Protein AF-A0A2J8RCY0-F1 (afdb_monomer_lite)

Secondary structure (DSSP, 8-state):
--HHHHHHHHHHHHHTTS-HHHHHHHHHHHHHHHHHH--TTS---GGGS-------S-S------SS---S----STTS-S--SSPPPPP--S--S----SS------SSHHHHHHHHHHHHHHHHT-

Sequence (128 aa):
MKRKILLDVARTSLQTKVHAELADVLTEAVVDSVLAVRRPGYSIDLFMVEIMEMKHKLGTDTKLIQGLVLDHGARHPDMKKRVEDAFILICNVSLEYEKTEVNSGFFYKTAEEKDKLVKAETKFIENR

pLDDT: mean 89.88, std 5.58, range [64.38, 96.56]

Organism: Pongo abelii (NCBI:txid9601)

Radius of gyration: 24.78 Å; chains: 1; bounding box: 49×34×65 Å

Foldseek 3Di:
DDLVVQLVVQLVVQVVPDPNLLSNVVSVQVSVQQVLQDDPPDDRDCVSPDDDDDDDPDPSPDDHDSDDDDPDDDDDPPPDPDDDPDDDDDDPDDLDQDDDPPDDDDDDDDPVSVVVVVVVSNVVSVVD

InterPro domains:
  IPR002423 Chaperonin Cpn60/GroEL/TCP-1 family [PF00118] (3-127)
  IPR017998 T-complex protein 1 [PTHR11353] (4-128)
  IPR027409 GroEL-like apical domain superfamily [SSF52029] (61-127)
  IPR027410 TCP-1-like chaperonin intermediate domain superfamily [G3DSA:3.30.260.10] (1-96)
  IPR027410 TCP-1-like chaperonin intermediate domain superfamily [SSF54849] (2-91)

Structure (mmCIF, N/CA/C/O backbone):
data_AF-A0A2J8RCY0-F1
#
_entry.id   AF-A0A2J8RCY0-F1
#
loop_
_atom_site.group_PDB
_atom_site.id
_atom_site.type_symbol
_atom_site.label_atom_id
_atom_site.label_alt_id
_atom_site.label_comp_id
_atom_site.label_asym_id
_atom_site.label_entity_id
_atom_site.label_seq_id
_atom_site.pdbx_PDB_ins_code
_atom_site.Cartn_x
_atom_site.Cartn_y
_atom_site.Cartn_z
_atom_site.occupancy
_atom_site.B_iso_or_equiv
_atom_site.auth_seq_id
_atom_site.auth_comp_id
_atom_site.auth_asym_id
_atom_site.auth_atom_id
_atom_site.pdbx_PDB_model_num
ATOM 1 N N . MET A 1 1 ? -6.751 -13.451 23.033 1.00 64.38 1 MET A N 1
ATOM 2 C CA . MET A 1 1 ? -7.038 -12.060 23.461 1.00 64.38 1 MET A CA 1
ATOM 3 C C . MET A 1 1 ? -8.405 -11.692 22.902 1.00 64.38 1 MET A C 1
ATOM 5 O O . MET A 1 1 ? -8.636 -11.988 21.738 1.00 64.38 1 MET A O 1
ATOM 9 N N . LYS A 1 2 ? -9.340 -11.163 23.701 1.00 85.56 2 LYS A N 1
ATOM 10 C CA . LYS A 1 2 ? -10.696 -10.858 23.206 1.00 85.56 2 LYS A CA 1
ATOM 11 C C . LYS A 1 2 ? -10.661 -9.535 22.428 1.00 85.56 2 LYS A C 1
ATOM 13 O O . LYS A 1 2 ? -10.250 -8.536 23.010 1.00 85.56 2 LYS A O 1
ATOM 18 N N . ARG A 1 3 ? -11.115 -9.518 21.163 1.00 89.44 3 ARG A N 1
ATOM 19 C CA . ARG A 1 3 ? -11.147 -8.316 20.291 1.00 89.44 3 ARG A CA 1
ATOM 20 C C . ARG A 1 3 ? -11.778 -7.107 20.987 1.00 89.44 3 ARG A C 1
ATOM 22 O O . ARG A 1 3 ? -11.247 -6.013 20.899 1.00 89.44 3 ARG A O 1
ATOM 29 N N . LYS A 1 4 ? -12.837 -7.335 21.770 1.00 92.81 4 LYS A N 1
ATOM 30 C CA . LYS A 1 4 ? -13.519 -6.299 22.559 1.00 92.81 4 LYS A CA 1
ATOM 31 C C . LYS A 1 4 ? -12.575 -5.492 23.462 1.00 92.81 4 LYS A C 1
ATOM 33 O O . LYS A 1 4 ? -12.627 -4.276 23.443 1.00 92.81 4 LYS A O 1
ATOM 38 N N . ILE A 1 5 ? -11.665 -6.159 24.175 1.00 95.56 5 ILE A N 1
ATOM 39 C CA . ILE A 1 5 ? -10.707 -5.480 25.065 1.00 95.56 5 ILE A CA 1
ATOM 40 C C . ILE A 1 5 ? -9.754 -4.595 24.253 1.00 95.56 5 ILE A C 1
ATOM 42 O O . ILE A 1 5 ? -9.407 -3.505 24.687 1.00 95.56 5 ILE A O 1
ATOM 46 N N . LEU A 1 6 ? -9.339 -5.049 23.068 1.00 93.88 6 LEU A N 1
ATOM 47 C CA . LEU A 1 6 ? -8.459 -4.272 22.194 1.00 93.88 6 LEU A CA 1
ATOM 48 C C . LEU A 1 6 ? -9.163 -3.029 21.642 1.00 93.88 6 LEU A C 1
ATOM 50 O O . LEU A 1 6 ? -8.541 -1.975 21.574 1.00 93.88 6 LEU A O 1
ATOM 54 N N . LEU A 1 7 ? -10.453 -3.142 21.309 1.00 95.38 7 LEU A N 1
ATOM 55 C CA . LEU A 1 7 ? -11.272 -2.000 20.894 1.00 95.38 7 LEU A CA 1
ATOM 56 C C . LEU A 1 7 ? -11.392 -0.971 22.019 1.00 95.38 7 LEU A C 1
ATOM 58 O O . LEU A 1 7 ? -11.179 0.211 21.776 1.00 95.38 7 LEU A O 1
ATOM 62 N N . ASP A 1 8 ? -11.661 -1.410 23.250 1.00 94.81 8 ASP A N 1
ATOM 63 C CA . ASP A 1 8 ? -11.785 -0.503 24.397 1.00 94.81 8 ASP A CA 1
ATOM 64 C C . ASP A 1 8 ? -10.459 0.234 24.682 1.00 94.81 8 ASP A C 1
ATOM 66 O O . ASP A 1 8 ? -10.453 1.440 24.951 1.00 94.81 8 ASP A O 1
ATOM 70 N N . VAL A 1 9 ? -9.322 -0.464 24.557 1.00 95.44 9 VAL A N 1
ATOM 71 C CA . VAL A 1 9 ? -7.980 0.128 24.704 1.00 95.44 9 VAL A CA 1
ATOM 72 C C . VAL A 1 9 ? -7.702 1.145 23.595 1.00 95.44 9 VAL A C 1
ATOM 74 O O . VAL A 1 9 ? -7.335 2.282 23.895 1.00 95.44 9 VAL A O 1
ATOM 77 N N . ALA A 1 10 ? -7.912 0.771 22.329 1.00 95.31 10 ALA A N 1
ATOM 78 C CA . ALA A 1 10 ? -7.678 1.656 21.189 1.00 95.31 10 ALA A CA 1
ATOM 79 C C . ALA A 1 10 ? -8.577 2.902 21.246 1.00 95.31 10 ALA A C 1
ATOM 81 O O . ALA A 1 10 ? -8.082 4.020 21.095 1.00 95.31 10 ALA A O 1
ATOM 82 N N . ARG A 1 11 ? -9.864 2.728 21.573 1.00 95.06 11 ARG A N 1
ATOM 83 C CA . ARG A 1 11 ? -10.820 3.826 21.756 1.00 95.06 11 ARG A CA 1
ATOM 84 C C . ARG A 1 11 ? -10.367 4.794 22.842 1.00 95.06 11 ARG A C 1
ATOM 86 O O . ARG A 1 11 ? -10.354 5.999 22.609 1.00 95.06 11 ARG A O 1
ATOM 93 N N . THR A 1 12 ? -9.964 4.277 24.004 1.00 94.88 12 THR A N 1
ATOM 94 C CA . THR A 1 12 ? -9.501 5.111 25.126 1.00 94.88 12 THR A CA 1
ATOM 95 C C . THR A 1 12 ? -8.296 5.959 24.721 1.00 94.88 12 THR A C 1
ATOM 97 O O . THR A 1 12 ? -8.251 7.150 25.017 1.00 94.88 12 THR A O 1
ATOM 100 N N . SER A 1 13 ? -7.331 5.381 24.001 1.00 95.44 13 SER A N 1
ATOM 101 C CA . SER A 1 13 ? -6.172 6.133 23.513 1.00 95.44 13 SER A CA 1
ATOM 102 C C . SER A 1 13 ? -6.555 7.184 22.465 1.00 95.44 13 SER A C 1
ATOM 104 O O . SER A 1 13 ? -6.116 8.330 22.568 1.00 95.44 13 SER A O 1
ATOM 106 N N . LEU A 1 14 ? -7.397 6.830 21.489 1.00 95.31 14 LEU A N 1
ATOM 107 C CA . LEU A 1 14 ? -7.769 7.710 20.374 1.00 95.31 14 LEU A CA 1
ATOM 108 C C . LEU A 1 14 ? -8.652 8.888 20.803 1.00 95.31 14 LEU A C 1
ATOM 110 O O . LEU A 1 14 ? -8.426 10.008 20.347 1.00 95.31 14 LEU A O 1
ATOM 114 N N . GLN A 1 15 ? -9.593 8.680 21.728 1.00 94.56 15 GLN A N 1
ATOM 115 C CA . GLN A 1 15 ? -10.481 9.743 22.225 1.00 94.56 15 GLN A CA 1
ATOM 116 C C . GLN A 1 15 ? -9.731 10.893 22.913 1.00 94.56 15 GLN A C 1
ATOM 118 O O . GLN A 1 15 ? -10.249 12.002 23.002 1.00 94.56 15 GLN A O 1
ATOM 123 N N . THR A 1 16 ? -8.496 10.664 23.375 1.00 95.25 16 THR A N 1
ATOM 124 C CA . THR A 1 16 ? -7.652 11.731 23.944 1.00 95.25 16 THR A CA 1
ATOM 125 C C . THR A 1 16 ? -6.916 12.569 22.895 1.00 95.25 16 THR A C 1
ATOM 127 O O . THR A 1 16 ? -6.283 13.564 23.249 1.00 95.25 16 THR A O 1
ATOM 130 N N . LYS A 1 17 ? -6.939 12.160 21.620 1.00 94.44 17 LYS A N 1
ATOM 131 C CA . LYS A 1 17 ? -6.137 12.757 20.538 1.00 94.44 17 LYS A CA 1
ATOM 132 C C . LYS A 1 17 ? -6.973 13.354 19.421 1.00 94.44 17 LYS A C 1
ATOM 134 O O . LYS A 1 17 ? -6.546 14.331 18.815 1.00 94.44 17 LYS A O 1
ATOM 139 N N . VAL A 1 18 ? -8.137 12.777 19.150 1.00 92.50 18 VAL A N 1
ATOM 140 C CA . VAL A 1 18 ? -9.028 13.211 18.074 1.00 92.50 18 VAL A CA 1
ATOM 141 C C . VAL A 1 18 ? -10.465 13.320 18.572 1.00 92.50 18 VAL A C 1
ATOM 143 O O . VAL A 1 18 ? -10.807 12.843 19.653 1.00 92.50 18 VAL A O 1
ATOM 146 N N . HIS A 1 19 ? -11.318 13.956 17.772 1.00 91.31 19 HIS A N 1
ATOM 147 C CA . HIS A 1 19 ? -12.749 14.023 18.048 1.00 91.31 19 HIS A CA 1
ATOM 148 C C . HIS A 1 19 ? -13.360 12.620 18.144 1.00 91.31 19 HIS A C 1
ATOM 150 O O . HIS A 1 19 ? -12.958 11.713 17.416 1.00 91.31 19 HIS A O 1
ATOM 156 N N . ALA A 1 20 ? -14.350 12.459 19.025 1.00 89.44 20 ALA A N 1
ATOM 157 C CA . ALA A 1 20 ? -14.948 11.161 19.340 1.00 89.44 20 ALA A CA 1
ATOM 158 C C . ALA A 1 20 ? -15.450 10.404 18.097 1.00 89.44 20 ALA A C 1
ATOM 160 O O . ALA A 1 20 ? -15.205 9.210 17.974 1.00 89.44 20 ALA A O 1
ATOM 161 N N . GLU A 1 21 ? -16.065 11.111 17.147 1.00 87.62 21 GLU A N 1
ATOM 162 C CA . GLU A 1 21 ? -16.571 10.528 15.899 1.00 87.62 21 GLU A CA 1
ATOM 163 C C . GLU A 1 21 ? -15.450 9.927 15.035 1.00 87.62 21 GLU A C 1
ATOM 165 O O . GLU A 1 21 ? -15.562 8.802 14.553 1.00 87.62 21 GLU A O 1
ATOM 170 N N . LEU A 1 22 ? -14.319 10.630 14.908 1.00 88.56 22 LEU A N 1
ATOM 171 C CA . LEU A 1 22 ? -13.156 10.122 14.181 1.00 88.56 22 LEU A CA 1
ATOM 172 C C . LEU A 1 22 ? -12.468 8.985 14.948 1.00 88.56 22 LEU A C 1
ATOM 174 O O . LEU A 1 22 ? -12.001 8.020 14.343 1.00 88.56 22 LEU A O 1
ATOM 178 N N . ALA A 1 23 ? -12.423 9.078 16.281 1.00 91.81 23 ALA A N 1
ATOM 179 C CA . ALA A 1 23 ? -11.854 8.035 17.127 1.00 91.81 23 ALA A CA 1
ATOM 180 C C . ALA A 1 23 ? -12.575 6.698 16.927 1.00 91.81 23 ALA A C 1
ATOM 182 O O . ALA A 1 23 ? -11.912 5.664 16.870 1.00 91.81 23 ALA A O 1
ATOM 183 N N . ASP A 1 24 ? -13.901 6.702 16.789 1.00 89.25 24 ASP A N 1
ATOM 184 C CA . ASP A 1 24 ? -14.674 5.478 16.578 1.00 89.25 24 ASP A CA 1
ATOM 185 C C . ASP A 1 24 ? -14.347 4.806 15.237 1.00 89.25 24 ASP A C 1
ATOM 187 O O . ASP A 1 24 ? -14.092 3.601 15.220 1.00 89.25 24 ASP A O 1
ATOM 191 N N . VAL A 1 25 ? -14.239 5.577 14.148 1.00 89.44 25 VAL A N 1
ATOM 192 C CA . VAL A 1 25 ? -13.842 5.056 12.823 1.00 89.44 25 VAL A CA 1
ATOM 193 C C . VAL A 1 25 ? -12.427 4.465 12.862 1.00 89.44 25 VAL A C 1
ATOM 195 O O . VAL A 1 25 ? -12.184 3.360 12.374 1.00 89.44 25 VAL A O 1
ATOM 198 N N . LEU A 1 26 ? -11.484 5.176 13.485 1.00 92.62 26 LEU A N 1
ATOM 199 C CA . LEU A 1 26 ? -10.090 4.737 13.583 1.00 92.62 26 LEU A CA 1
ATOM 200 C C . LEU A 1 26 ? -9.908 3.525 14.506 1.00 92.62 26 LEU A C 1
ATOM 202 O O . LEU A 1 26 ? -9.008 2.718 14.281 1.00 92.62 26 LEU A O 1
ATOM 206 N N . THR A 1 27 ? -10.748 3.380 15.535 1.00 94.44 27 THR A N 1
ATOM 207 C CA . THR A 1 27 ? -10.634 2.300 16.530 1.00 94.44 27 THR A CA 1
ATOM 208 C C . THR A 1 27 ? -10.708 0.925 15.872 1.00 94.44 27 THR A C 1
ATOM 210 O O . THR A 1 27 ? -9.890 0.053 16.177 1.00 94.44 27 THR A O 1
ATOM 213 N N . GLU A 1 28 ? -11.660 0.725 14.959 1.00 92.69 28 GLU A N 1
ATOM 214 C CA . GLU A 1 28 ? -11.812 -0.554 14.260 1.00 92.69 28 GLU A CA 1
ATOM 215 C C . GLU A 1 28 ? -10.616 -0.832 13.347 1.00 92.69 28 GLU A C 1
ATOM 217 O O . GLU A 1 28 ? -10.012 -1.903 13.435 1.00 92.69 28 GLU A O 1
ATOM 222 N N . ALA A 1 29 ? -10.215 0.167 12.553 1.00 93.50 29 ALA A N 1
ATOM 223 C CA . ALA A 1 29 ? -9.083 0.061 1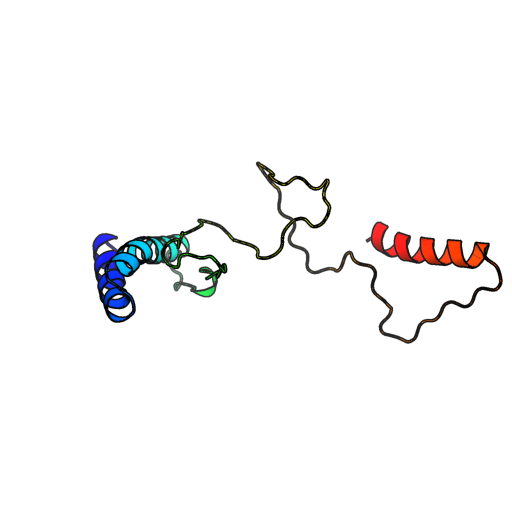1.640 1.00 93.50 29 ALA A CA 1
ATOM 224 C C . ALA A 1 29 ? -7.783 -0.298 12.378 1.00 93.50 29 ALA A C 1
ATOM 226 O O . ALA A 1 29 ? -7.081 -1.218 11.974 1.00 93.50 29 ALA A O 1
ATOM 227 N N . VAL A 1 30 ? -7.476 0.369 13.495 1.00 94.38 30 VAL A N 1
ATOM 228 C CA . VAL A 1 30 ? -6.248 0.116 14.269 1.00 94.38 30 VAL A CA 1
ATOM 229 C C . VAL A 1 30 ? -6.211 -1.310 14.815 1.00 94.38 30 VAL A C 1
ATOM 231 O O . VAL A 1 30 ? -5.188 -1.992 14.705 1.00 94.38 30 VAL A O 1
ATOM 234 N N . VAL A 1 31 ? -7.314 -1.782 15.401 1.00 94.75 31 VAL A N 1
ATOM 235 C CA . VAL A 1 31 ? -7.363 -3.134 15.975 1.00 94.75 31 VAL A CA 1
ATOM 236 C C . VAL A 1 31 ? -7.229 -4.191 14.886 1.00 94.75 31 VAL A C 1
ATOM 238 O O . VAL A 1 31 ? -6.470 -5.148 15.061 1.00 94.75 31 VAL A O 1
ATOM 241 N N . ASP A 1 32 ? -7.918 -4.014 13.762 1.00 93.81 32 ASP A N 1
ATOM 242 C CA . ASP A 1 32 ? -7.889 -4.985 12.673 1.00 93.81 32 ASP A CA 1
ATOM 243 C C . ASP A 1 32 ? -6.519 -5.004 11.962 1.00 93.81 32 ASP A C 1
ATOM 245 O O . ASP A 1 32 ? -6.020 -6.091 11.666 1.00 93.81 32 ASP A O 1
ATOM 249 N N . SER A 1 33 ? -5.837 -3.858 11.815 1.00 94.19 33 SER A N 1
ATOM 250 C CA . SER A 1 33 ? -4.445 -3.791 11.330 1.00 94.19 33 SER A CA 1
ATOM 251 C C . SER A 1 33 ? -3.484 -4.591 12.207 1.00 94.19 33 SER A C 1
ATOM 253 O O . SER A 1 33 ? -2.715 -5.415 11.712 1.00 94.19 33 SER A O 1
ATOM 255 N N . VAL A 1 34 ? -3.541 -4.388 13.529 1.00 93.06 34 VAL A N 1
ATOM 256 C CA . VAL A 1 34 ? -2.647 -5.073 14.479 1.00 93.06 34 VAL A CA 1
ATOM 257 C C . VAL A 1 34 ? -2.929 -6.576 14.517 1.00 93.06 34 VAL A C 1
ATOM 259 O O . VAL A 1 34 ? -2.008 -7.384 14.654 1.00 93.06 34 VAL A O 1
ATOM 262 N N . LEU A 1 35 ? -4.196 -6.978 14.387 1.00 92.19 35 LEU A N 1
ATOM 263 C CA . LEU A 1 35 ? -4.565 -8.390 14.306 1.00 92.19 35 LEU A CA 1
ATOM 264 C C . LEU A 1 35 ? -4.090 -9.042 13.002 1.00 92.19 35 LEU A C 1
ATOM 266 O O . LEU A 1 35 ? -3.678 -10.199 13.052 1.00 92.19 35 LEU A O 1
ATOM 270 N N . ALA A 1 36 ? -4.099 -8.318 11.879 1.00 91.88 36 ALA A N 1
ATOM 271 C CA . ALA A 1 36 ? -3.647 -8.830 10.585 1.00 91.88 36 ALA A CA 1
ATOM 272 C C . ALA A 1 36 ? -2.137 -9.126 10.550 1.00 91.88 36 ALA A C 1
ATOM 274 O O . ALA A 1 36 ? -1.718 -10.129 9.973 1.00 91.88 36 ALA A O 1
ATOM 275 N N . VAL A 1 37 ? -1.315 -8.299 11.204 1.00 92.25 37 VAL A N 1
ATOM 276 C CA . VAL A 1 37 ? 0.152 -8.484 11.236 1.00 92.25 37 VAL A CA 1
ATOM 277 C C . VAL A 1 37 ? 0.619 -9.457 12.323 1.00 92.25 37 VAL A C 1
ATOM 279 O O . VAL A 1 37 ? 1.758 -9.931 12.308 1.00 92.25 37 VAL A O 1
ATOM 282 N N . ARG A 1 38 ? -0.247 -9.784 13.289 1.00 90.50 38 ARG A N 1
ATOM 283 C CA . ARG A 1 38 ? 0.101 -10.644 14.421 1.00 90.50 38 ARG A CA 1
ATOM 284 C C . ARG A 1 38 ? 0.375 -12.078 13.964 1.00 90.50 38 ARG A C 1
ATOM 286 O O . ARG A 1 38 ? -0.524 -12.792 13.529 1.00 90.50 38 ARG A O 1
ATOM 293 N N . ARG A 1 39 ? 1.590 -12.559 14.231 1.00 89.06 39 ARG A N 1
ATOM 294 C CA . ARG A 1 39 ? 1.977 -13.967 14.052 1.00 89.06 39 ARG A CA 1
ATOM 295 C C . ARG A 1 39 ? 2.126 -14.664 15.409 1.00 89.06 39 ARG A C 1
ATOM 297 O O . ARG A 1 39 ? 2.676 -14.070 16.339 1.00 89.06 39 ARG A O 1
ATOM 304 N N . PRO A 1 40 ? 1.631 -15.902 15.580 1.00 88.88 40 PRO A N 1
ATOM 305 C CA . PRO A 1 40 ? 1.805 -16.633 16.831 1.00 88.88 40 PRO A CA 1
ATOM 306 C C . PRO A 1 40 ? 3.295 -16.909 17.078 1.00 88.88 40 PRO A C 1
ATOM 308 O O . PRO A 1 40 ? 3.993 -17.377 16.188 1.00 88.88 40 PRO A O 1
ATOM 311 N N . GLY A 1 41 ? 3.780 -16.609 18.285 1.00 88.19 41 GLY A N 1
ATOM 312 C CA . GLY A 1 41 ? 5.173 -16.855 18.681 1.00 88.19 41 GLY A CA 1
ATOM 313 C C . GLY A 1 41 ? 6.177 -15.761 18.301 1.00 88.19 41 GLY A C 1
ATOM 314 O O . GLY A 1 41 ? 7.319 -15.835 18.740 1.00 88.19 41 GLY A O 1
ATOM 315 N N . TYR A 1 42 ? 5.760 -14.728 17.565 1.00 90.38 42 TYR A N 1
ATOM 316 C CA . TYR A 1 42 ? 6.605 -13.582 17.220 1.00 90.38 42 TYR A CA 1
ATOM 317 C C . TYR A 1 42 ? 6.105 -12.307 17.902 1.00 90.38 42 TYR A C 1
ATOM 319 O O . TYR A 1 42 ? 4.910 -12.156 18.179 1.00 90.38 42 TYR A O 1
ATOM 327 N N . SER A 1 43 ? 7.024 -11.379 18.171 1.00 89.75 43 SER A N 1
ATOM 328 C CA . SER A 1 43 ? 6.665 -10.011 18.541 1.00 89.75 43 SER A CA 1
ATOM 329 C C . SER A 1 43 ? 5.938 -9.331 17.383 1.00 89.75 43 SER A C 1
ATOM 331 O O . SER A 1 43 ? 6.189 -9.632 16.217 1.00 89.75 43 SER A O 1
ATOM 333 N N . ILE A 1 44 ? 5.035 -8.410 17.709 1.00 89.94 44 ILE A N 1
ATOM 334 C CA . ILE A 1 44 ? 4.325 -7.624 16.700 1.00 89.94 44 ILE A CA 1
ATOM 335 C C . ILE A 1 44 ? 5.324 -6.675 16.039 1.00 89.94 44 ILE A C 1
ATOM 337 O O . ILE A 1 44 ? 5.983 -5.901 16.731 1.00 89.94 44 ILE A O 1
ATOM 341 N N . ASP A 1 45 ? 5.408 -6.743 14.714 1.00 89.75 45 ASP A N 1
ATOM 342 C CA . ASP A 1 45 ? 6.173 -5.809 13.900 1.00 89.75 45 ASP A CA 1
ATOM 343 C C . ASP A 1 45 ? 5.241 -4.718 13.361 1.00 89.75 45 ASP A C 1
ATOM 345 O O . ASP A 1 45 ? 4.332 -4.989 12.574 1.00 89.75 45 ASP A O 1
ATOM 349 N N . LEU A 1 46 ? 5.451 -3.483 13.818 1.00 90.19 46 LEU A N 1
ATOM 350 C CA . LEU A 1 46 ? 4.657 -2.331 13.394 1.00 90.19 46 LEU A CA 1
ATOM 351 C C . LEU A 1 46 ? 5.085 -1.794 12.024 1.00 90.19 46 LEU A C 1
ATOM 353 O O . LEU A 1 46 ? 4.302 -1.076 11.413 1.00 90.19 46 LEU A O 1
ATOM 357 N N . PHE A 1 47 ? 6.255 -2.178 11.498 1.00 90.44 47 PHE A N 1
ATOM 358 C CA . PHE A 1 47 ? 6.651 -1.813 10.132 1.00 90.44 47 PHE A CA 1
ATOM 359 C C . PHE A 1 47 ? 5.759 -2.470 9.072 1.00 90.44 47 PHE A C 1
ATOM 361 O O . PHE A 1 47 ? 5.684 -1.987 7.948 1.00 90.44 47 PHE A O 1
ATOM 368 N N . MET A 1 48 ? 5.039 -3.538 9.433 1.00 90.25 48 MET A N 1
ATOM 369 C CA . MET A 1 48 ? 4.041 -4.166 8.563 1.00 90.25 48 MET A CA 1
ATOM 370 C C . MET A 1 48 ? 2.717 -3.387 8.487 1.00 90.25 48 MET A C 1
ATOM 372 O O . MET A 1 48 ? 1.845 -3.764 7.707 1.00 90.25 48 MET A O 1
ATOM 376 N N . VAL A 1 49 ? 2.538 -2.332 9.292 1.00 94.25 49 VAL A N 1
ATOM 377 C CA . VAL A 1 49 ? 1.373 -1.440 9.234 1.00 94.25 49 VAL A CA 1
ATOM 378 C C . VAL A 1 49 ? 1.822 -0.099 8.667 1.00 94.25 49 VAL A C 1
ATOM 380 O O . VAL A 1 49 ? 2.337 0.757 9.384 1.00 94.25 49 VAL A O 1
ATOM 383 N N . GLU A 1 50 ? 1.621 0.085 7.367 1.00 94.00 50 GLU A N 1
ATOM 384 C CA . GLU A 1 50 ? 1.940 1.339 6.690 1.00 94.00 50 GLU A CA 1
ATOM 385 C C . GLU A 1 50 ? 0.805 2.360 6.855 1.00 94.00 50 GLU A C 1
ATOM 387 O O . GLU A 1 50 ? -0.377 2.034 6.717 1.00 94.00 50 GLU A O 1
ATOM 392 N N . ILE A 1 51 ? 1.165 3.612 7.149 1.00 93.81 51 ILE A N 1
ATOM 393 C CA . ILE A 1 51 ? 0.226 4.734 7.226 1.00 93.81 51 ILE A CA 1
ATOM 394 C C . ILE A 1 51 ? 0.441 5.601 5.990 1.00 93.81 51 ILE A C 1
ATOM 396 O O . ILE A 1 51 ? 1.442 6.306 5.888 1.00 93.81 51 ILE A O 1
ATOM 400 N N . MET A 1 52 ? -0.517 5.552 5.066 1.00 92.44 52 MET A N 1
ATOM 401 C CA . MET A 1 52 ? -0.507 6.354 3.846 1.00 92.44 52 MET A CA 1
ATOM 402 C C . MET A 1 52 ? -1.447 7.546 3.979 1.00 92.44 52 MET A C 1
ATOM 404 O O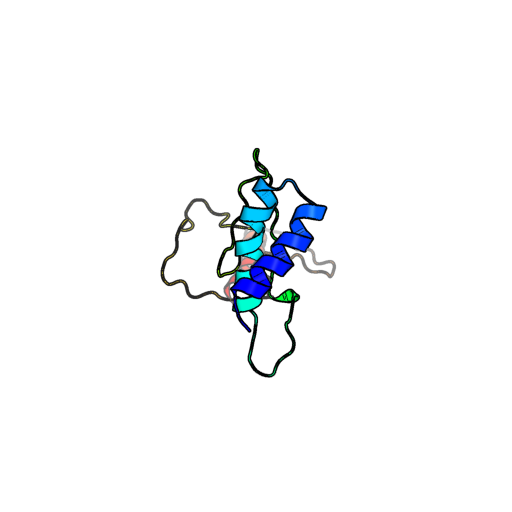 . MET A 1 52 ? -2.647 7.391 4.208 1.00 92.44 52 MET A O 1
ATOM 408 N N . GLU A 1 53 ? -0.903 8.745 3.798 1.00 91.19 53 GLU A N 1
ATOM 409 C CA . GLU A 1 53 ? -1.681 9.979 3.807 1.00 91.19 53 GLU A CA 1
ATOM 410 C C . GLU A 1 53 ? -2.048 10.390 2.381 1.00 91.19 53 GLU A C 1
ATOM 412 O O . GLU A 1 53 ? -1.194 10.535 1.506 1.00 91.19 53 GLU A O 1
ATOM 417 N N . MET A 1 54 ? -3.336 10.637 2.149 1.00 88.75 54 MET A N 1
ATOM 418 C CA . MET A 1 54 ? -3.824 11.201 0.895 1.00 88.75 54 MET A CA 1
ATOM 419 C C . MET A 1 54 ? -4.447 12.563 1.163 1.00 88.75 54 MET A C 1
ATOM 421 O O . MET A 1 54 ? -5.327 12.709 2.010 1.00 88.75 54 MET A O 1
ATOM 425 N N . LYS A 1 55 ? -4.017 13.578 0.408 1.00 87.56 55 LYS A N 1
ATOM 426 C CA . LYS A 1 55 ? -4.607 14.915 0.500 1.00 87.56 55 LYS A CA 1
ATOM 427 C C . LYS A 1 55 ? -6.010 14.887 -0.094 1.00 87.56 55 LYS A C 1
ATOM 429 O O . LYS A 1 55 ? -6.182 14.894 -1.313 1.00 87.56 55 LYS A O 1
ATOM 434 N N . HIS A 1 56 ? -7.007 14.883 0.779 1.00 85.06 56 HIS A N 1
ATOM 435 C CA . HIS A 1 56 ? -8.409 15.000 0.411 1.00 85.06 56 HIS A CA 1
ATOM 436 C C . HIS A 1 56 ? -9.085 16.140 1.177 1.00 85.06 56 HIS A C 1
ATOM 438 O O . HIS A 1 56 ? -8.526 16.693 2.121 1.00 85.06 56 HIS A O 1
ATOM 444 N N . LYS A 1 57 ? -10.284 16.534 0.739 1.00 78.62 57 LYS A N 1
ATOM 445 C CA . LYS A 1 57 ? -11.022 17.654 1.347 1.00 78.62 57 LYS A CA 1
ATOM 446 C C . LYS A 1 57 ? -11.586 17.317 2.732 1.00 78.62 57 LYS A C 1
ATOM 448 O O . LYS A 1 57 ? -11.864 18.230 3.500 1.00 78.62 57 LYS A O 1
ATOM 453 N N . LEU A 1 58 ? -11.768 16.031 3.027 1.00 80.19 58 LEU A N 1
ATOM 454 C CA . LEU A 1 58 ? -12.335 15.521 4.272 1.00 80.19 58 LEU A CA 1
ATOM 455 C C . LEU A 1 58 ? -11.283 14.686 5.008 1.00 80.19 58 LEU A C 1
ATOM 457 O O . LEU A 1 58 ? -10.618 13.855 4.395 1.00 80.19 58 LEU A O 1
ATOM 461 N N . GLY A 1 59 ? -11.149 14.906 6.318 1.00 76.38 59 GLY A N 1
ATOM 462 C CA . GLY A 1 59 ? -10.261 14.133 7.198 1.00 76.38 59 GLY A CA 1
ATOM 463 C C . GLY A 1 59 ? -10.926 12.912 7.841 1.00 76.38 59 GLY A C 1
ATOM 464 O O . GLY A 1 59 ? -10.296 12.219 8.630 1.00 76.38 59 GLY A O 1
ATOM 465 N N . THR A 1 60 ? -12.201 12.666 7.538 1.00 81.56 60 THR A N 1
ATOM 466 C CA . THR A 1 60 ? -13.003 11.580 8.121 1.00 81.56 60 THR A CA 1
ATOM 467 C C . THR A 1 60 ? -12.896 10.264 7.353 1.00 81.56 60 THR A C 1
ATOM 469 O O . THR A 1 60 ? -13.301 9.226 7.864 1.00 81.56 60 THR A O 1
ATOM 472 N N . ASP A 1 61 ? -12.325 10.284 6.147 1.00 85.12 61 ASP A N 1
ATOM 473 C CA . ASP A 1 61 ? -12.343 9.151 5.215 1.00 85.12 61 ASP A CA 1
ATOM 474 C C . ASP A 1 61 ? -11.111 8.244 5.358 1.00 85.12 61 ASP A C 1
ATOM 476 O O . ASP A 1 61 ? -10.481 7.855 4.372 1.00 85.12 61 ASP A O 1
ATOM 480 N N . THR A 1 62 ? -10.745 7.888 6.589 1.00 89.38 62 THR A N 1
ATOM 481 C CA . THR A 1 62 ? -9.683 6.901 6.824 1.00 89.38 62 THR A CA 1
ATOM 482 C C . THR A 1 62 ? -10.221 5.487 6.634 1.00 89.38 62 THR A C 1
ATOM 484 O O . THR A 1 62 ? -11.274 5.131 7.162 1.00 89.38 62 THR A O 1
ATOM 487 N N . LYS A 1 63 ? -9.490 4.656 5.884 1.00 90.25 63 LYS A N 1
ATOM 488 C CA . LYS A 1 63 ? -9.861 3.263 5.614 1.00 90.25 63 LYS A CA 1
ATOM 489 C C . LYS A 1 63 ? -8.675 2.339 5.819 1.00 90.25 63 LYS A C 1
ATOM 491 O O . LYS A 1 63 ? -7.554 2.669 5.446 1.00 90.25 63 LYS A O 1
ATOM 496 N N . LEU A 1 64 ? -8.958 1.157 6.357 1.00 93.31 64 LEU A N 1
ATOM 497 C CA . LEU A 1 64 ? -8.012 0.053 6.372 1.00 93.31 64 LEU A CA 1
ATOM 498 C C . LEU A 1 64 ? -8.065 -0.687 5.035 1.00 93.31 64 LEU A C 1
ATOM 500 O O . LEU A 1 64 ? -9.124 -1.159 4.623 1.00 93.31 64 LEU A O 1
ATOM 504 N N . ILE A 1 65 ? -6.911 -0.825 4.390 1.00 94.56 65 ILE A N 1
ATOM 505 C CA . ILE A 1 65 ? -6.721 -1.706 3.241 1.00 94.56 65 ILE A CA 1
ATOM 506 C C . ILE A 1 65 ? -5.962 -2.940 3.721 1.00 94.56 65 ILE A C 1
ATOM 508 O O . ILE A 1 65 ? -4.881 -2.826 4.288 1.00 94.56 65 ILE A O 1
ATOM 512 N N . GLN A 1 66 ? -6.522 -4.130 3.497 1.00 92.12 66 GLN A N 1
ATOM 513 C CA . GLN A 1 66 ? -5.847 -5.404 3.775 1.00 92.12 66 GLN A CA 1
ATOM 514 C C . GLN A 1 66 ? -4.843 -5.725 2.659 1.00 92.12 66 GLN A C 1
ATOM 516 O O . GLN A 1 66 ? -5.003 -6.677 1.899 1.00 92.12 66 GLN A O 1
ATOM 521 N N . GLY A 1 67 ? -3.840 -4.867 2.521 1.00 92.56 67 GLY A N 1
ATOM 522 C CA . GLY A 1 67 ? -2.858 -4.891 1.448 1.00 92.56 67 GLY A CA 1
ATOM 523 C C . GLY A 1 67 ? -1.959 -3.663 1.523 1.00 92.56 67 GLY A C 1
ATOM 524 O O . GLY A 1 67 ? -1.897 -3.001 2.555 1.00 92.56 67 GLY A O 1
ATOM 525 N N . LEU A 1 68 ? -1.283 -3.360 0.419 1.00 92.88 68 LEU A N 1
ATOM 526 C CA . LEU A 1 68 ? -0.370 -2.226 0.317 1.00 92.88 68 LEU A CA 1
ATOM 527 C C . LEU A 1 68 ? -0.941 -1.178 -0.640 1.00 92.88 68 LEU A C 1
ATOM 529 O O . LEU A 1 68 ? -1.430 -1.526 -1.718 1.00 92.88 68 LEU A O 1
ATOM 533 N N . VAL A 1 69 ? -0.874 0.095 -0.255 1.00 94.25 69 VAL A N 1
ATOM 534 C CA . VAL A 1 69 ? -1.263 1.220 -1.112 1.00 94.25 69 VAL A CA 1
ATOM 535 C C . VAL A 1 69 ? 0.005 1.916 -1.571 1.00 94.25 69 VAL A C 1
ATOM 537 O O . VAL A 1 69 ? 0.748 2.441 -0.757 1.00 94.25 69 VAL A O 1
ATOM 540 N N . LEU A 1 70 ? 0.235 1.938 -2.881 1.00 93.56 70 LEU A N 1
ATOM 541 C CA . LEU A 1 70 ? 1.371 2.635 -3.473 1.00 93.56 70 LEU A CA 1
ATOM 542 C C . LEU A 1 70 ? 0.964 4.055 -3.877 1.00 93.56 70 LEU A C 1
ATOM 544 O O . LEU A 1 70 ? -0.149 4.292 -4.348 1.00 93.56 70 LEU A O 1
ATOM 548 N N . ASP A 1 71 ? 1.879 4.998 -3.698 1.00 92.00 71 ASP A N 1
ATOM 549 C CA . ASP A 1 71 ? 1.725 6.411 -4.055 1.00 92.00 71 ASP A CA 1
ATOM 550 C C . ASP A 1 71 ? 1.872 6.671 -5.562 1.00 92.00 71 ASP A C 1
ATOM 552 O O . ASP A 1 71 ? 1.325 7.641 -6.093 1.00 92.00 71 ASP A O 1
ATOM 556 N N . HIS A 1 72 ? 2.578 5.785 -6.262 1.00 90.94 72 HIS A N 1
ATOM 557 C CA . HIS A 1 72 ? 2.789 5.853 -7.701 1.00 90.94 72 HIS A CA 1
ATOM 558 C C . HIS A 1 72 ? 1.912 4.847 -8.450 1.00 90.94 72 HIS A C 1
ATOM 560 O O . HIS A 1 72 ? 1.733 3.702 -8.040 1.00 90.94 72 HIS A O 1
ATOM 566 N N . GLY A 1 73 ? 1.389 5.284 -9.597 1.00 91.25 73 GLY A N 1
ATOM 567 C CA . GLY A 1 73 ? 0.560 4.469 -10.480 1.00 91.25 73 GLY A CA 1
ATOM 568 C C . GLY A 1 73 ? 1.114 4.368 -11.899 1.00 91.25 73 GLY A C 1
ATOM 569 O O . GLY A 1 73 ? 2.226 4.800 -12.205 1.00 91.25 73 GLY A O 1
ATOM 570 N N . ALA A 1 74 ? 0.296 3.811 -12.788 1.00 93.44 74 ALA A N 1
ATOM 571 C CA . ALA A 1 74 ? 0.613 3.690 -14.203 1.00 93.44 74 ALA A CA 1
ATOM 572 C C . ALA A 1 74 ? 0.815 5.066 -14.862 1.00 93.44 74 ALA A C 1
ATOM 574 O O . ALA A 1 74 ? -0.038 5.948 -14.748 1.00 93.44 74 ALA A O 1
ATOM 575 N N . ARG A 1 75 ? 1.938 5.239 -15.573 1.00 94.25 75 ARG A N 1
ATOM 576 C CA . ARG A 1 75 ? 2.278 6.505 -16.249 1.00 94.25 75 ARG A CA 1
ATOM 577 C C . ARG A 1 75 ? 1.829 6.568 -17.706 1.00 94.25 75 ARG A C 1
ATOM 579 O O . ARG A 1 75 ? 1.536 7.655 -18.194 1.00 94.25 75 ARG A O 1
ATOM 586 N N . HIS A 1 76 ? 1.786 5.435 -18.407 1.00 95.19 76 HIS A N 1
ATOM 587 C CA . HIS A 1 76 ? 1.378 5.405 -19.810 1.00 95.19 76 HIS A CA 1
ATOM 588 C C . HIS A 1 76 ? -0.156 5.362 -19.922 1.00 95.19 76 HIS A C 1
ATOM 590 O O . HIS A 1 76 ? -0.777 4.568 -19.212 1.00 95.19 76 HIS A O 1
ATOM 596 N N . PRO A 1 77 ? -0.789 6.154 -20.810 1.00 95.56 77 PRO A N 1
ATOM 597 C CA . PRO A 1 77 ? -2.251 6.193 -20.935 1.00 95.56 77 PRO A CA 1
ATOM 598 C C . PRO A 1 77 ? -2.869 4.833 -21.288 1.00 95.56 77 PRO A C 1
ATOM 600 O O . PRO A 1 77 ? -3.951 4.515 -20.799 1.00 95.56 77 PRO A O 1
ATOM 603 N N . ASP A 1 78 ? -2.157 4.019 -22.072 1.00 95.88 78 ASP A N 1
ATOM 604 C CA . ASP A 1 78 ? -2.624 2.690 -22.497 1.00 95.88 78 ASP A CA 1
ATOM 605 C C . ASP A 1 78 ? -2.333 1.568 -21.484 1.00 95.88 78 ASP A C 1
ATOM 607 O O . ASP A 1 78 ? -2.699 0.412 -21.709 1.00 95.88 78 ASP A O 1
ATOM 611 N N . MET A 1 79 ? -1.680 1.866 -20.354 1.00 95.62 79 MET A N 1
ATOM 612 C CA . MET A 1 79 ?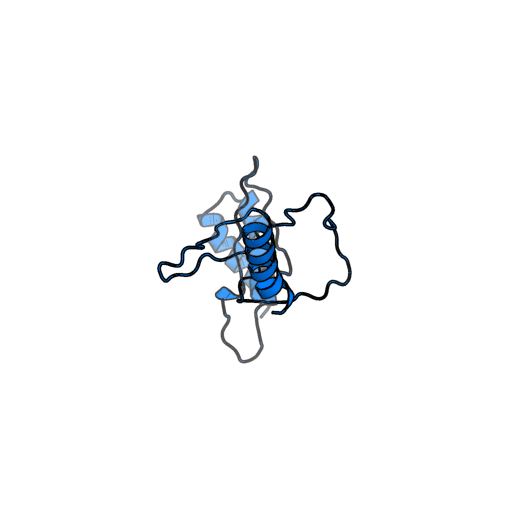 -1.541 0.877 -19.284 1.00 95.62 79 MET A CA 1
ATOM 613 C C . MET A 1 79 ? -2.903 0.594 -18.641 1.00 95.62 79 MET A C 1
ATOM 615 O O . MET A 1 79 ? -3.727 1.485 -18.420 1.00 95.62 79 MET A O 1
ATOM 619 N N . LYS A 1 80 ? -3.140 -0.676 -18.300 1.00 94.69 80 LYS A N 1
ATOM 620 C CA . LYS A 1 80 ? -4.389 -1.108 -17.665 1.00 94.69 80 LYS A CA 1
ATOM 621 C C . LYS A 1 80 ? -4.579 -0.390 -16.326 1.00 94.69 80 LYS A C 1
ATOM 623 O O . LYS A 1 80 ? -3.750 -0.512 -15.432 1.00 94.69 80 LYS A O 1
ATOM 628 N N . LYS A 1 81 ? -5.713 0.299 -16.163 1.00 94.00 81 LYS A N 1
ATOM 629 C CA . LYS A 1 81 ? -6.081 0.976 -14.902 1.00 94.00 81 LYS A CA 1
ATOM 630 C C . LYS A 1 81 ? -6.492 0.010 -13.789 1.00 94.00 81 LYS A C 1
ATOM 632 O O . LYS A 1 81 ? -6.425 0.366 -12.619 1.00 94.00 81 LYS A O 1
ATOM 637 N N . ARG A 1 82 ? -6.951 -1.189 -14.153 1.00 95.69 82 ARG A N 1
ATOM 638 C CA . ARG A 1 82 ? -7.347 -2.256 -13.231 1.00 95.69 82 ARG A CA 1
ATOM 639 C C . ARG A 1 82 ? -6.812 -3.579 -13.756 1.00 95.69 82 ARG A C 1
ATOM 641 O O . ARG A 1 82 ? -6.978 -3.887 -14.937 1.00 95.69 82 ARG A O 1
ATOM 648 N N . VAL A 1 83 ? -6.178 -4.333 -12.871 1.00 95.56 83 VAL A N 1
ATOM 649 C CA . VAL A 1 83 ? -5.674 -5.679 -13.137 1.00 95.56 83 VAL A CA 1
ATOM 650 C C . VAL A 1 83 ? -6.214 -6.579 -12.036 1.00 95.56 83 VAL A C 1
ATOM 652 O O . VAL A 1 83 ? -6.052 -6.276 -10.858 1.00 95.56 83 VAL A O 1
ATOM 655 N N . GLU A 1 84 ? -6.903 -7.641 -12.433 1.00 96.50 84 GLU A N 1
ATOM 656 C CA . GLU A 1 84 ? -7.385 -8.698 -11.541 1.00 96.50 84 GLU A CA 1
ATOM 657 C C . GLU A 1 84 ? -6.425 -9.887 -11.651 1.00 96.50 84 GLU A C 1
ATOM 659 O O . GLU A 1 84 ? -5.806 -10.063 -12.701 1.00 96.50 84 GLU A O 1
ATOM 664 N N . ASP A 1 85 ? -6.254 -10.643 -10.563 1.00 96.00 85 ASP A N 1
ATOM 665 C CA . ASP A 1 85 ? -5.323 -11.781 -10.476 1.00 96.00 85 ASP A CA 1
ATOM 666 C C . ASP A 1 85 ? -3.897 -11.448 -10.955 1.00 96.00 85 ASP A C 1
ATOM 668 O O . ASP A 1 85 ? -3.283 -12.136 -11.772 1.00 96.00 85 ASP A O 1
ATOM 672 N N . ALA A 1 86 ? -3.370 -10.329 -10.450 1.00 94.88 86 ALA A N 1
ATOM 673 C CA . ALA A 1 86 ? -2.064 -9.818 -10.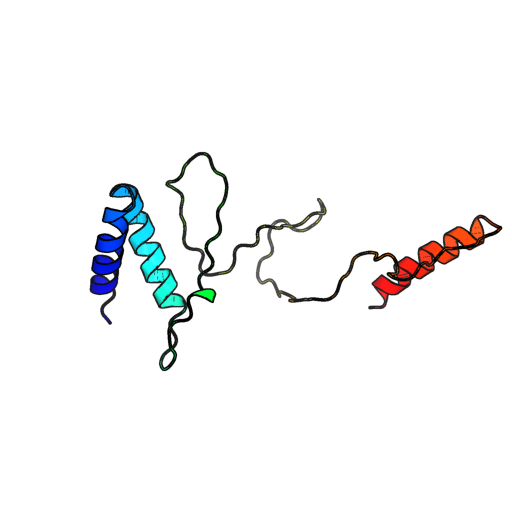835 1.00 94.88 86 ALA A CA 1
ATOM 674 C C . ALA A 1 86 ? -0.916 -10.608 -10.186 1.00 94.88 86 ALA A C 1
ATOM 676 O O . ALA A 1 86 ? -0.875 -10.794 -8.970 1.00 94.88 86 ALA A O 1
ATOM 677 N N . PHE A 1 87 ? 0.083 -10.966 -10.992 1.00 96.56 87 PHE A N 1
ATOM 678 C CA . PHE A 1 87 ? 1.396 -11.376 -10.498 1.00 96.56 87 PHE A CA 1
ATOM 679 C C . PHE A 1 87 ? 2.285 -10.139 -10.359 1.00 96.56 87 PHE A C 1
ATOM 681 O O . PHE A 1 87 ? 2.513 -9.420 -11.333 1.00 96.56 87 PHE A O 1
ATOM 688 N N . ILE A 1 88 ? 2.766 -9.877 -9.143 1.00 95.00 88 ILE A N 1
ATOM 689 C CA . ILE A 1 88 ? 3.562 -8.689 -8.821 1.00 95.00 88 ILE A CA 1
ATOM 690 C C . ILE A 1 88 ? 5.047 -9.054 -8.864 1.00 95.00 88 ILE A C 1
ATOM 692 O O . ILE A 1 88 ? 5.500 -9.925 -8.122 1.00 95.00 88 ILE A O 1
ATOM 696 N N . LEU A 1 89 ? 5.809 -8.361 -9.711 1.00 95.31 89 LEU A N 1
ATOM 697 C CA . LEU A 1 89 ? 7.269 -8.416 -9.717 1.00 95.31 89 LEU A CA 1
ATOM 698 C C . LEU A 1 89 ? 7.818 -7.325 -8.793 1.00 95.31 89 LEU A C 1
ATOM 700 O O . LEU A 1 89 ? 7.534 -6.146 -8.987 1.00 95.31 89 LEU A O 1
ATOM 704 N N . ILE A 1 90 ? 8.638 -7.716 -7.820 1.00 95.62 90 ILE A N 1
ATOM 705 C CA . ILE A 1 90 ? 9.407 -6.784 -6.992 1.00 95.62 90 ILE A CA 1
ATOM 706 C C . ILE A 1 90 ? 10.808 -6.705 -7.596 1.00 95.62 90 ILE A C 1
ATOM 708 O O . ILE A 1 90 ? 11.515 -7.710 -7.646 1.00 95.62 90 ILE A O 1
ATOM 712 N N . CYS A 1 91 ? 11.198 -5.526 -8.074 1.00 93.06 91 CYS A N 1
ATOM 713 C CA . CYS A 1 91 ? 12.483 -5.300 -8.725 1.00 93.06 91 CYS A CA 1
ATOM 714 C C . CYS A 1 91 ? 13.169 -4.076 -8.115 1.00 93.06 91 CYS A C 1
ATOM 716 O O . CYS A 1 91 ? 12.528 -3.055 -7.879 1.00 93.06 91 CYS A O 1
ATOM 718 N N . ASN A 1 92 ? 14.472 -4.184 -7.873 1.00 94.06 92 ASN A N 1
ATOM 719 C CA . ASN A 1 92 ? 15.335 -3.094 -7.415 1.00 94.06 92 ASN A CA 1
ATOM 720 C C . ASN A 1 92 ? 16.352 -2.661 -8.487 1.00 94.06 92 ASN A C 1
ATOM 722 O O . ASN A 1 92 ? 17.292 -1.930 -8.185 1.00 94.06 92 ASN A O 1
ATOM 726 N N . VAL A 1 93 ? 16.191 -3.143 -9.721 1.00 90.44 93 VAL A N 1
ATOM 727 C CA . VAL A 1 93 ? 17.032 -2.795 -10.868 1.00 90.44 93 VAL A CA 1
ATOM 728 C C . VAL A 1 93 ? 16.324 -1.730 -11.699 1.00 90.44 93 VAL A C 1
ATOM 730 O O . VAL A 1 93 ? 15.117 -1.806 -11.919 1.00 90.44 93 VAL A O 1
ATOM 733 N N . SER A 1 94 ? 17.086 -0.748 -12.170 1.00 88.31 94 SER A N 1
ATOM 734 C CA . SER A 1 94 ? 16.583 0.304 -13.047 1.00 88.31 94 SER A CA 1
ATOM 735 C C . SER A 1 94 ? 16.291 -0.225 -14.450 1.00 88.31 94 SER A C 1
ATOM 737 O O . SER A 1 94 ? 17.105 -0.937 -15.042 1.00 88.31 94 SER A O 1
ATOM 739 N N . LEU A 1 95 ? 15.117 0.137 -14.969 1.00 88.62 95 LEU A N 1
ATOM 740 C CA . LEU A 1 95 ? 14.671 -0.138 -16.341 1.00 88.62 95 LEU A CA 1
ATOM 741 C C . LEU A 1 95 ? 14.615 1.144 -17.185 1.00 88.62 95 LEU A C 1
ATOM 743 O O . LEU A 1 95 ? 14.054 1.152 -18.280 1.00 88.62 95 LEU A O 1
ATOM 747 N N . GLU A 1 96 ? 15.152 2.243 -16.661 1.00 86.81 96 GLU A N 1
ATOM 748 C CA . GLU A 1 96 ? 15.218 3.517 -17.363 1.00 86.81 96 GLU A CA 1
ATOM 749 C C . GLU A 1 96 ? 16.570 3.689 -18.056 1.00 86.81 96 GLU A C 1
ATOM 751 O O . GLU A 1 96 ? 17.546 2.991 -17.776 1.00 86.81 96 GLU A O 1
ATOM 756 N N . TYR A 1 97 ? 16.628 4.644 -18.982 1.00 83.44 97 TYR A N 1
ATOM 757 C CA . TYR A 1 97 ? 17.903 5.069 -19.534 1.00 83.44 97 TYR A CA 1
ATOM 758 C C . TYR A 1 97 ? 18.708 5.806 -18.466 1.00 83.44 97 TYR A C 1
ATOM 760 O O . TYR A 1 97 ? 18.327 6.883 -18.005 1.00 83.44 97 TYR A O 1
ATOM 768 N N . GLU A 1 98 ? 19.856 5.236 -18.121 1.00 80.75 98 GLU A N 1
ATOM 769 C CA . GLU A 1 98 ? 20.801 5.818 -17.183 1.00 80.75 98 GLU A CA 1
ATOM 770 C C . GLU A 1 98 ? 21.990 6.392 -17.942 1.00 80.75 98 GLU A C 1
ATOM 772 O O . GLU A 1 98 ? 22.616 5.728 -18.770 1.00 80.75 98 GLU A O 1
ATOM 777 N N . LYS A 1 99 ? 22.334 7.643 -17.632 1.00 80.69 99 LYS A N 1
ATOM 778 C CA . LYS A 1 99 ? 23.619 8.188 -18.064 1.00 80.69 99 LYS A CA 1
ATOM 779 C C . LYS A 1 99 ? 24.726 7.497 -17.284 1.00 80.69 99 LYS A C 1
ATOM 781 O O . LYS A 1 99 ? 24.599 7.274 -16.084 1.00 80.69 99 LYS A O 1
ATOM 786 N N . THR A 1 100 ? 25.835 7.222 -17.957 1.00 81.88 100 THR A N 1
ATOM 787 C CA . THR A 1 100 ? 27.025 6.673 -17.308 1.00 81.88 100 THR A CA 1
ATOM 788 C C . THR A 1 100 ? 27.524 7.613 -16.210 1.00 81.88 100 THR A C 1
ATOM 790 O O . THR A 1 100 ? 27.646 8.816 -16.440 1.00 81.88 100 THR A O 1
ATOM 793 N N . GLU A 1 101 ? 27.865 7.061 -15.046 1.00 83.44 101 GLU A N 1
ATOM 794 C CA . GLU A 1 101 ? 28.426 7.833 -13.926 1.00 83.44 101 GLU A CA 1
ATOM 795 C C . GLU A 1 101 ? 29.791 8.447 -14.267 1.00 83.44 101 GLU A C 1
ATOM 797 O O . GLU A 1 101 ? 30.118 9.556 -13.847 1.00 83.44 101 GLU A O 1
ATOM 802 N N . VAL A 1 102 ? 30.589 7.733 -15.064 1.00 85.06 102 VAL A N 1
ATOM 803 C CA . VAL A 1 102 ? 31.826 8.260 -15.643 1.00 85.06 102 VAL A CA 1
ATOM 804 C C . VAL A 1 102 ? 31.508 9.143 -16.844 1.00 85.06 102 VAL A C 1
ATOM 806 O O . VAL A 1 102 ? 30.556 8.882 -17.579 1.00 85.06 102 VAL A O 1
ATOM 809 N N . ASN A 1 103 ? 32.326 10.177 -17.063 1.00 79.50 103 ASN A N 1
ATOM 810 C CA . ASN A 1 103 ? 32.197 11.073 -18.212 1.00 79.50 103 ASN A CA 1
ATOM 811 C C . ASN A 1 103 ? 32.334 10.288 -19.523 1.00 79.50 103 ASN A C 1
ATOM 813 O O . ASN A 1 103 ? 33.441 10.086 -20.022 1.00 79.50 103 ASN A O 1
ATOM 817 N N . SER A 1 104 ? 31.201 9.878 -20.087 1.00 76.50 104 SER A N 1
ATOM 818 C CA . SER A 1 104 ? 31.127 9.246 -21.397 1.00 76.50 104 SER A CA 1
ATOM 819 C C . SER A 1 104 ? 30.482 10.220 -22.368 1.00 76.50 104 SER A C 1
ATOM 821 O O . SER A 1 104 ? 29.429 10.797 -22.097 1.00 76.50 104 SER A O 1
ATOM 823 N N . GLY A 1 105 ? 31.145 10.429 -23.500 1.00 80.25 105 GLY A N 1
ATOM 824 C CA . GLY A 1 105 ? 30.646 11.240 -24.598 1.00 80.25 105 GLY A CA 1
ATOM 825 C C . GLY A 1 105 ? 30.682 10.434 -25.884 1.00 80.25 105 GLY A C 1
ATOM 826 O O . GLY A 1 105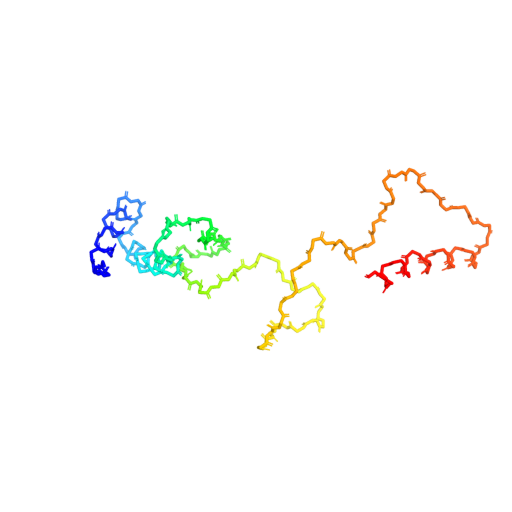 ? 31.636 9.699 -26.138 1.00 80.25 105 GLY A O 1
ATOM 827 N N . PHE A 1 106 ? 29.648 10.585 -26.706 1.00 79.94 106 PHE A N 1
ATOM 828 C CA . PHE A 1 106 ? 29.651 10.030 -28.051 1.00 79.94 106 PHE A CA 1
ATOM 829 C C . PHE A 1 106 ? 30.343 10.985 -29.011 1.00 79.94 106 PHE A C 1
ATOM 831 O O . PHE A 1 106 ? 30.002 12.165 -29.090 1.00 79.94 106 PHE A O 1
ATOM 838 N N . PHE A 1 107 ? 31.273 10.445 -29.790 1.00 85.50 107 PHE A N 1
ATOM 839 C CA . PHE A 1 107 ? 31.876 11.143 -30.914 1.00 85.50 107 PHE A CA 1
ATOM 840 C C . PHE A 1 107 ? 31.412 10.454 -32.194 1.00 85.50 107 PHE A C 1
ATOM 842 O O . PHE A 1 107 ? 31.729 9.291 -32.427 1.00 85.50 107 PHE A O 1
ATOM 849 N N . TYR A 1 108 ? 30.647 11.168 -33.013 1.00 87.88 108 TYR A N 1
ATOM 850 C CA . TYR A 1 108 ? 30.169 10.698 -34.311 1.00 87.88 108 TYR A CA 1
ATOM 851 C C . TYR A 1 108 ? 30.491 11.744 -35.376 1.00 87.88 108 TYR A C 1
ATOM 853 O O . TYR A 1 108 ? 30.512 12.945 -35.096 1.00 87.88 108 TYR A O 1
ATOM 861 N N . LYS A 1 109 ? 30.769 11.291 -36.599 1.00 90.81 109 LYS A N 1
ATOM 862 C CA . LYS A 1 109 ? 31.070 12.167 -37.742 1.00 90.81 109 LYS A CA 1
ATOM 863 C C . LYS A 1 109 ? 29.920 12.209 -38.740 1.00 90.81 109 LYS A C 1
ATOM 865 O O . LYS A 1 109 ? 29.795 13.176 -39.485 1.00 90.81 109 LYS A O 1
ATOM 870 N N . THR A 1 110 ? 29.078 11.179 -38.745 1.00 92.69 110 THR A N 1
ATOM 871 C CA . THR A 1 110 ? 27.945 11.035 -39.666 1.00 92.69 110 THR A CA 1
ATOM 872 C C . THR A 1 110 ? 26.620 10.889 -38.917 1.00 92.69 110 THR A C 1
ATOM 874 O O . THR A 1 110 ? 26.584 10.492 -37.751 1.00 92.69 110 THR A O 1
ATOM 877 N N . ALA A 1 111 ? 25.510 11.204 -39.590 1.00 91.00 111 ALA A N 1
ATOM 878 C CA . ALA A 1 111 ? 24.170 11.016 -39.031 1.00 91.00 111 ALA A CA 1
ATOM 879 C C . ALA A 1 111 ? 23.861 9.531 -38.755 1.00 91.00 111 ALA A C 1
ATOM 881 O O . ALA A 1 111 ? 23.291 9.202 -37.720 1.00 91.00 111 ALA A O 1
ATOM 882 N N . GLU A 1 112 ? 24.314 8.626 -39.628 1.00 92.12 112 GLU A N 1
ATOM 883 C CA . GLU A 1 112 ? 24.096 7.183 -39.464 1.00 92.12 112 GLU A CA 1
ATOM 884 C C . GLU A 1 112 ? 24.797 6.605 -38.226 1.00 92.12 112 GLU A C 1
ATOM 886 O O . GLU A 1 112 ? 24.261 5.716 -37.564 1.00 92.12 112 GLU A O 1
ATOM 891 N N . GLU A 1 113 ? 25.997 7.092 -37.894 1.00 89.19 113 GLU A N 1
ATOM 892 C CA . GLU A 1 113 ? 26.720 6.683 -36.681 1.00 89.19 113 GLU A CA 1
ATOM 893 C C . GLU A 1 113 ? 25.971 7.095 -35.412 1.00 89.19 113 GLU A C 1
ATOM 895 O O . GLU A 1 113 ? 25.874 6.299 -34.477 1.00 89.19 113 GLU A O 1
ATOM 900 N N . LYS A 1 114 ? 25.390 8.301 -35.395 1.00 87.44 114 LYS A N 1
ATOM 901 C CA . LYS A 1 114 ? 24.566 8.772 -34.275 1.00 87.44 114 LYS A CA 1
ATOM 902 C C . LYS A 1 114 ? 23.376 7.840 -34.040 1.00 87.44 114 LYS A C 1
ATOM 904 O O . LYS A 1 114 ? 23.159 7.405 -32.912 1.00 87.44 114 LYS A O 1
ATOM 909 N N . ASP A 1 115 ? 22.648 7.487 -35.098 1.00 89.00 115 ASP A N 1
ATOM 910 C CA . ASP A 1 115 ? 21.465 6.625 -34.988 1.00 89.00 115 ASP A CA 1
ATOM 911 C C . A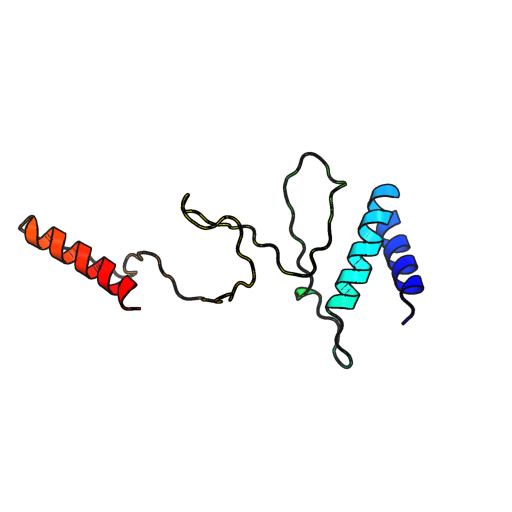SP A 1 115 ? 21.816 5.208 -34.510 1.00 89.00 115 ASP A C 1
ATOM 913 O O . ASP A 1 115 ? 21.058 4.594 -33.755 1.00 89.00 115 ASP A O 1
ATOM 917 N N . LYS A 1 116 ? 22.980 4.679 -34.913 1.00 89.44 116 LYS A N 1
ATOM 918 C CA . LYS A 1 116 ? 23.474 3.378 -34.431 1.00 89.44 116 LYS A CA 1
ATOM 919 C C . LYS A 1 116 ? 23.797 3.401 -32.938 1.00 89.44 116 LYS A C 1
ATOM 921 O O . LYS A 1 116 ? 23.477 2.435 -32.249 1.00 89.44 116 LYS A O 1
ATOM 926 N N . LEU A 1 117 ? 24.406 4.479 -32.444 1.00 86.56 117 LEU A N 1
ATOM 927 C CA . LEU A 1 117 ? 24.769 4.617 -31.031 1.00 86.56 117 LEU A CA 1
ATOM 928 C C . LEU A 1 117 ? 23.528 4.724 -30.139 1.00 86.56 117 LEU A C 1
ATOM 930 O O . LEU A 1 117 ? 23.432 3.984 -29.166 1.00 86.56 117 LEU A O 1
ATOM 934 N N . VAL A 1 118 ? 22.534 5.525 -30.535 1.00 85.50 118 VAL A N 1
ATOM 935 C CA . VAL A 1 118 ? 21.258 5.633 -29.801 1.00 85.50 118 VAL A CA 1
ATOM 936 C C . VAL A 1 118 ? 20.562 4.271 -29.698 1.00 85.50 118 VAL A C 1
ATOM 938 O O . VAL A 1 118 ? 20.111 3.877 -28.625 1.00 85.50 118 VAL A O 1
ATOM 941 N N . LYS A 1 119 ? 20.530 3.494 -30.790 1.00 87.69 119 LYS A N 1
ATOM 942 C CA . LYS A 1 119 ? 19.964 2.133 -30.770 1.00 87.69 119 LYS A CA 1
ATOM 943 C C . LYS A 1 119 ? 20.739 1.181 -29.860 1.00 87.69 119 LYS A C 1
ATOM 945 O O . LYS A 1 119 ? 20.134 0.304 -29.250 1.00 87.69 119 LYS A O 1
ATOM 950 N N . ALA A 1 120 ? 22.063 1.318 -29.788 1.00 86.00 120 ALA A N 1
ATOM 951 C CA . ALA A 1 120 ? 22.888 0.483 -28.921 1.00 86.00 120 ALA A CA 1
ATOM 952 C C . ALA A 1 120 ? 22.595 0.740 -27.434 1.00 86.00 120 ALA A C 1
ATOM 954 O O . ALA A 1 120 ? 22.537 -0.218 -26.664 1.00 86.00 120 ALA A O 1
ATOM 955 N N . GLU A 1 121 ? 22.342 1.994 -27.049 1.00 82.62 121 GLU A N 1
ATOM 956 C CA . GLU A 1 121 ? 21.935 2.345 -25.682 1.00 82.62 121 GLU A CA 1
ATOM 957 C C . GLU A 1 121 ? 20.574 1.749 -25.322 1.00 82.62 121 GLU A C 1
ATOM 959 O O . GLU A 1 121 ? 20.429 1.137 -24.267 1.00 82.62 121 GLU A O 1
ATOM 964 N N . THR A 1 122 ? 19.584 1.847 -26.216 1.00 83.81 122 THR A N 1
ATOM 965 C CA . THR A 1 122 ? 18.269 1.228 -25.982 1.00 83.81 122 THR A CA 1
ATOM 966 C C . THR A 1 122 ? 18.380 -0.292 -25.863 1.00 83.81 122 THR A C 1
ATOM 968 O O . THR A 1 122 ? 17.802 -0.890 -24.957 1.00 83.81 122 THR A O 1
ATOM 971 N N . LYS A 1 123 ? 19.194 -0.923 -26.717 1.00 88.75 123 LYS A N 1
ATOM 972 C CA . LYS A 1 123 ? 19.396 -2.376 -26.713 1.00 88.75 123 LYS A CA 1
ATOM 973 C C . LYS A 1 123 ? 20.005 -2.897 -25.407 1.00 88.75 123 LYS A C 1
ATOM 975 O O . LYS A 1 123 ? 19.754 -4.038 -25.032 1.00 88.75 123 LYS A O 1
ATOM 980 N N . PHE A 1 124 ? 20.809 -2.088 -24.716 1.00 84.44 124 PHE A N 1
ATOM 981 C CA . PHE A 1 124 ? 21.336 -2.456 -23.402 1.00 84.44 124 PHE A CA 1
ATOM 982 C C . PHE A 1 124 ? 20.214 -2.659 -22.375 1.00 84.44 124 PHE A C 1
ATOM 984 O O . PHE A 1 124 ? 20.276 -3.602 -21.592 1.00 84.44 124 PHE A O 1
ATOM 991 N N . ILE A 1 125 ? 19.178 -1.818 -22.423 1.00 85.62 125 ILE A N 1
ATOM 992 C CA . ILE A 1 125 ? 18.009 -1.913 -21.541 1.00 85.62 125 ILE A CA 1
ATOM 993 C C . ILE A 1 125 ? 17.125 -3.094 -21.956 1.00 85.62 125 ILE A C 1
ATOM 995 O O . ILE A 1 125 ? 16.684 -3.851 -21.102 1.00 85.62 125 ILE A O 1
ATOM 999 N N . GLU A 1 126 ? 16.906 -3.292 -23.260 1.00 85.12 126 GLU A N 1
ATOM 1000 C CA . GLU A 1 126 ? 16.079 -4.396 -23.778 1.00 85.12 126 GLU A CA 1
ATOM 1001 C C . GLU A 1 126 ? 16.646 -5.792 -23.475 1.00 85.12 126 GLU A C 1
ATOM 1003 O O . GLU A 1 126 ? 15.888 -6.746 -23.328 1.00 85.12 126 GLU A O 1
ATOM 1008 N N . ASN A 1 127 ? 17.974 -5.926 -23.415 1.00 81.50 127 ASN A N 1
ATOM 1009 C CA . ASN A 1 127 ? 18.651 -7.205 -23.189 1.00 81.50 127 ASN A CA 1
ATOM 1010 C C . ASN A 1 127 ? 18.822 -7.575 -21.706 1.00 81.50 127 ASN A C 1
ATOM 1012 O O . ASN A 1 127 ? 19.408 -8.625 -21.423 1.00 81.50 127 ASN A O 1
ATOM 1016 N N . ARG A 1 128 ? 18.415 -6.705 -20.781 1.00 69.44 128 ARG A N 1
ATOM 1017 C CA . ARG A 1 128 ? 18.598 -6.897 -19.340 1.00 69.44 128 ARG A CA 1
ATOM 1018 C C . ARG A 1 128 ? 17.449 -7.687 -18.727 1.00 69.44 128 ARG A C 1
ATOM 1020 O O . ARG A 1 128 ? 17.759 -8.534 -17.860 1.00 69.44 128 ARG A O 1
#